Protein AF-A0A1Y2B0P3-F1 (afdb_monomer_lite)

pLDDT: mean 71.73, std 15.06, range [38.0, 89.75]

Organism: NCBI:txid329046

Radius of gyration: 27.22 Å; chains: 1; bounding box: 108×46×47 Å

Secondary structure (DSSP, 8-state):
---------------------PPBPTTSEEE-SSTT---BPTTEEEEESS--TT-EEEEEEPEE-TT-EES-SSSS--EEPTTEEEE--SSS--TT--EEEEE------------------

Structure (mmCIF, N/CA/C/O backbone):
data_AF-A0A1Y2B0P3-F1
#
_entry.id   AF-A0A1Y2B0P3-F1
#
loop_
_atom_site.group_PDB
_atom_site.id
_atom_site.type_symbol
_atom_site.label_atom_id
_atom_site.label_alt_id
_atom_site.label_comp_id
_atom_site.label_asym_id
_atom_site.label_entity_id
_atom_site.label_seq_id
_atom_site.pdbx_PDB_ins_code
_atom_site.Cartn_x
_atom_site.Cartn_y
_atom_site.Cartn_z
_atom_site.occupancy
_atom_site.B_iso_or_equiv
_atom_site.auth_seq_id
_atom_site.auth_comp_id
_atom_site.auth_asym_id
_atom_site.auth_atom_id
_atom_site.pdbx_PDB_model_num
ATOM 1 N N . MET A 1 1 ? 70.433 -13.143 -7.683 1.00 40.75 1 MET A N 1
ATOM 2 C CA . MET A 1 1 ? 69.147 -13.858 -7.819 1.00 40.75 1 MET A CA 1
ATOM 3 C C . MET A 1 1 ? 68.043 -12.837 -7.550 1.00 40.75 1 MET A C 1
ATOM 5 O O . MET A 1 1 ? 67.861 -12.442 -6.411 1.00 40.75 1 MET A O 1
ATOM 9 N N . GLN A 1 2 ? 67.463 -12.259 -8.608 1.00 44.50 2 GLN A N 1
ATOM 10 C CA . GLN A 1 2 ? 66.537 -11.116 -8.547 1.00 44.50 2 GLN A CA 1
ATOM 11 C C . GLN A 1 2 ? 65.094 -11.634 -8.502 1.00 44.50 2 GLN A C 1
ATOM 13 O O . GLN A 1 2 ? 64.580 -12.106 -9.515 1.00 44.50 2 GLN A O 1
ATOM 18 N N . ILE A 1 3 ? 64.452 -11.555 -7.337 1.00 54.62 3 ILE A N 1
ATOM 19 C CA . ILE A 1 3 ? 63.026 -11.854 -7.154 1.00 54.62 3 ILE A CA 1
ATOM 20 C C . ILE A 1 3 ? 62.247 -10.623 -7.636 1.00 54.62 3 ILE A C 1
ATOM 22 O O . ILE A 1 3 ? 61.912 -9.724 -6.871 1.00 54.62 3 ILE A O 1
ATOM 26 N N . LYS A 1 4 ? 62.022 -10.535 -8.951 1.00 50.06 4 LYS A N 1
ATOM 27 C CA . LYS A 1 4 ? 61.097 -9.565 -9.554 1.00 50.06 4 LYS A CA 1
ATOM 28 C C . LYS A 1 4 ? 59.661 -10.077 -9.383 1.00 50.06 4 LYS A C 1
ATOM 30 O O . LYS A 1 4 ? 59.019 -10.459 -10.353 1.00 50.06 4 LYS A O 1
ATOM 35 N N . THR A 1 5 ? 59.158 -10.086 -8.152 1.00 56.31 5 THR A N 1
ATOM 36 C CA . THR A 1 5 ? 57.728 -10.303 -7.868 1.00 56.31 5 THR A CA 1
ATOM 37 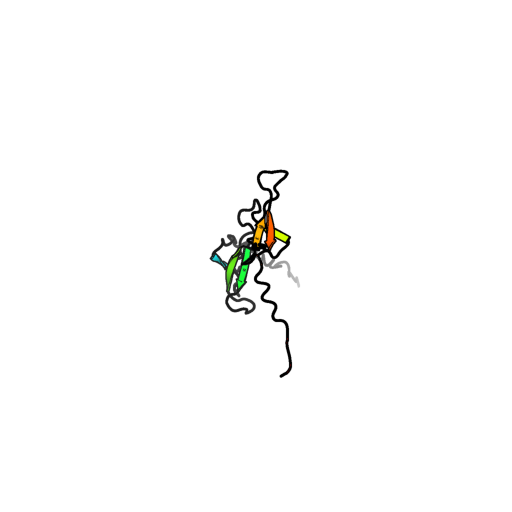C C . THR A 1 5 ? 57.059 -8.940 -7.733 1.00 56.31 5 THR A C 1
ATOM 39 O O . THR A 1 5 ? 56.616 -8.542 -6.662 1.00 56.31 5 THR A O 1
ATOM 42 N N . PHE A 1 6 ? 57.077 -8.170 -8.820 1.00 55.81 6 PHE A N 1
ATOM 43 C CA . PHE A 1 6 ? 56.316 -6.932 -8.917 1.00 55.81 6 PHE A CA 1
ATOM 44 C C . PHE A 1 6 ? 55.060 -7.199 -9.727 1.00 55.81 6 PHE A C 1
ATOM 46 O O . PHE A 1 6 ? 55.138 -7.706 -10.841 1.00 55.81 6 PHE A O 1
ATOM 53 N N . SER A 1 7 ? 53.940 -6.766 -9.159 1.00 60.16 7 SER A N 1
ATOM 54 C CA . SER A 1 7 ? 52.725 -6.404 -9.877 1.00 60.16 7 SER A CA 1
ATOM 55 C C . SER A 1 7 ? 52.069 -7.512 -10.689 1.00 60.16 7 SER A C 1
ATOM 57 O O . SER A 1 7 ? 52.336 -7.629 -11.871 1.00 60.16 7 SER A O 1
ATOM 59 N N . ILE A 1 8 ? 51.086 -8.191 -10.100 1.00 57.81 8 ILE A N 1
ATOM 60 C CA . ILE A 1 8 ? 49.696 -8.036 -10.559 1.00 57.81 8 ILE A CA 1
ATOM 61 C C . ILE A 1 8 ? 48.812 -8.167 -9.310 1.00 57.81 8 ILE A C 1
ATOM 63 O O . ILE A 1 8 ? 48.374 -9.251 -8.937 1.00 57.81 8 ILE A O 1
ATOM 67 N N . LEU A 1 9 ? 48.565 -7.041 -8.633 1.00 59.38 9 LEU A N 1
ATOM 68 C CA . LEU A 1 9 ? 47.380 -6.912 -7.791 1.00 59.38 9 LEU A CA 1
ATOM 69 C C . LEU A 1 9 ? 46.218 -6.818 -8.787 1.00 59.38 9 LEU A C 1
ATOM 71 O O . LEU A 1 9 ? 45.962 -5.753 -9.346 1.00 59.38 9 LEU A O 1
ATOM 75 N N . ALA A 1 10 ? 45.610 -7.955 -9.125 1.00 55.50 10 ALA A N 1
ATOM 76 C CA . ALA A 1 10 ? 44.408 -7.989 -9.944 1.00 55.50 10 ALA A CA 1
ATOM 77 C C . ALA A 1 10 ? 43.290 -7.366 -9.106 1.00 55.50 10 ALA A C 1
ATOM 79 O O . ALA A 1 10 ? 42.627 -8.040 -8.320 1.00 55.50 10 ALA A O 1
ATOM 80 N N . ILE A 1 11 ? 43.159 -6.044 -9.215 1.00 61.91 11 ILE A N 1
ATOM 81 C CA . ILE A 1 11 ? 42.040 -5.284 -8.677 1.00 61.91 11 ILE A CA 1
ATOM 82 C C . ILE A 1 11 ? 40.821 -5.830 -9.413 1.00 61.91 11 ILE A C 1
ATOM 84 O O . ILE A 1 11 ? 40.589 -5.519 -10.580 1.00 61.91 11 ILE A O 1
ATOM 88 N N . LEU A 1 12 ? 40.107 -6.743 -8.756 1.00 57.84 12 LEU A N 1
ATOM 89 C CA . LEU A 1 12 ? 38.858 -7.296 -9.242 1.00 57.84 12 LEU A CA 1
ATOM 90 C C . LEU A 1 12 ? 37.837 -6.156 -9.175 1.00 57.84 12 LEU A C 1
ATOM 92 O O . LEU A 1 12 ? 37.195 -5.936 -8.150 1.00 57.84 12 LEU A O 1
ATOM 96 N N . SER A 1 13 ? 37.773 -5.361 -10.241 1.00 55.59 13 SER A N 1
ATOM 97 C CA . SER A 1 13 ? 36.790 -4.299 -10.425 1.00 55.59 13 SER A CA 1
ATOM 98 C C . SER A 1 13 ? 35.414 -4.945 -10.493 1.00 55.59 13 SER A C 1
ATOM 100 O O . SER A 1 13 ? 34.956 -5.359 -11.557 1.00 55.59 13 SER A O 1
ATOM 102 N N . ILE A 1 14 ? 34.774 -5.095 -9.336 1.00 59.53 14 ILE A N 1
ATOM 103 C CA . ILE A 1 14 ? 33.396 -5.558 -9.239 1.00 59.53 14 ILE A CA 1
ATOM 104 C C . ILE A 1 14 ? 32.544 -4.449 -9.856 1.00 59.53 14 ILE A C 1
ATOM 106 O O . ILE A 1 14 ? 32.275 -3.426 -9.228 1.00 59.53 14 ILE A O 1
ATOM 110 N N . ALA A 1 15 ? 32.188 -4.612 -11.129 1.00 53.38 15 ALA A N 1
ATOM 111 C CA . ALA A 1 15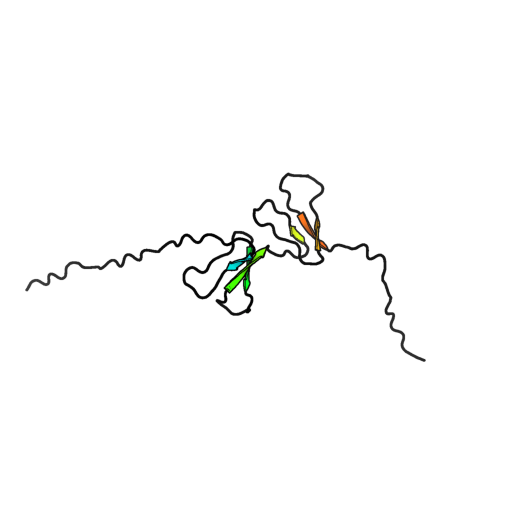 ? 31.203 -3.772 -11.782 1.00 53.38 15 ALA A CA 1
ATOM 112 C C . ALA A 1 15 ? 29.864 -4.038 -11.090 1.00 53.38 15 ALA A C 1
ATOM 114 O O . ALA A 1 15 ? 29.179 -5.019 -11.390 1.00 53.38 15 ALA A O 1
ATOM 115 N N . VAL A 1 16 ? 29.517 -3.194 -10.113 1.00 59.16 16 VAL A N 1
ATOM 116 C CA . VAL A 1 16 ? 28.175 -3.189 -9.539 1.00 59.16 16 VAL A CA 1
ATOM 117 C C . VAL A 1 16 ? 27.253 -2.758 -10.675 1.00 59.16 16 VAL A C 1
ATOM 119 O O . VAL A 1 16 ? 27.216 -1.604 -11.100 1.00 59.16 16 VAL A O 1
ATOM 122 N N . SER A 1 17 ? 26.603 -3.744 -11.282 1.00 47.66 17 SER A N 1
ATOM 123 C CA . SER A 1 17 ? 25.607 -3.496 -12.309 1.00 47.66 17 SER A CA 1
ATOM 124 C C . SER A 1 17 ? 24.411 -2.922 -11.569 1.00 47.66 17 SER A C 1
ATOM 126 O O . SER A 1 17 ? 23.638 -3.659 -10.960 1.00 47.66 17 SER A O 1
ATOM 128 N N . ALA A 1 18 ? 24.302 -1.595 -11.555 1.00 49.41 18 ALA A N 1
ATOM 129 C CA . ALA A 1 18 ? 23.065 -0.925 -11.208 1.00 49.41 18 ALA A CA 1
ATOM 130 C C . ALA A 1 18 ? 22.043 -1.349 -12.267 1.00 49.41 18 ALA A C 1
ATOM 132 O O . ALA A 1 18 ? 21.935 -0.728 -13.324 1.00 49.41 18 ALA A O 1
ATOM 133 N N . ALA A 1 19 ? 21.353 -2.472 -12.043 1.00 54.75 19 ALA A N 1
ATOM 134 C CA . ALA A 1 19 ? 20.186 -2.765 -12.849 1.00 54.75 19 ALA A CA 1
ATOM 135 C C . ALA A 1 19 ? 19.269 -1.556 -12.681 1.00 54.75 19 ALA A C 1
ATOM 137 O O . ALA A 1 19 ? 19.025 -1.110 -11.557 1.00 54.75 19 ALA A O 1
ATOM 138 N N . ASN A 1 20 ? 18.822 -0.994 -13.800 1.00 53.47 20 ASN A N 1
ATOM 139 C CA . ASN A 1 20 ? 17.730 -0.037 -13.810 1.00 53.47 20 ASN A CA 1
ATOM 140 C C . ASN A 1 20 ? 16.503 -0.784 -13.280 1.00 53.47 20 AS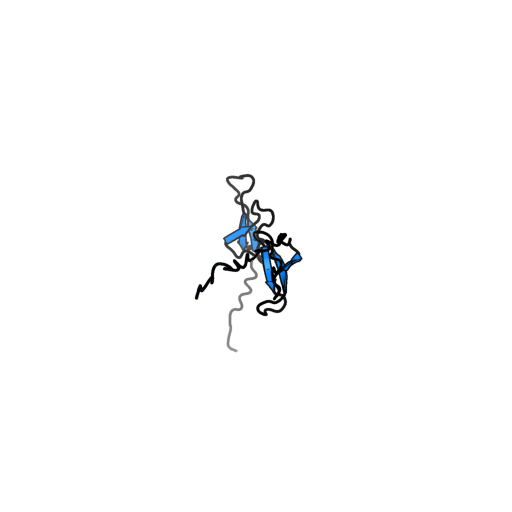N A C 1
ATOM 142 O O . ASN A 1 20 ? 15.770 -1.412 -14.041 1.00 53.47 20 ASN A O 1
ATOM 146 N N . ILE A 1 21 ? 16.348 -0.808 -11.958 1.00 63.19 21 ILE A N 1
ATOM 147 C CA . ILE A 1 21 ? 15.184 -1.371 -11.294 1.00 63.19 21 ILE A CA 1
ATOM 148 C C . ILE A 1 21 ? 14.079 -0.358 -11.556 1.00 63.19 21 ILE A C 1
ATOM 150 O O . ILE A 1 21 ? 13.960 0.644 -10.855 1.00 63.19 21 ILE A O 1
ATOM 154 N N . VAL A 1 22 ? 13.333 -0.578 -12.637 1.00 76.88 22 VAL A N 1
ATOM 155 C CA . VAL A 1 22 ? 12.107 0.168 -12.889 1.00 76.88 22 VAL A CA 1
ATOM 156 C C . VAL A 1 22 ? 11.135 -0.239 -11.783 1.00 76.88 22 VAL A C 1
ATOM 158 O O . VAL A 1 22 ? 10.828 -1.431 -11.675 1.00 76.88 22 VAL A O 1
ATOM 161 N N . PRO A 1 23 ? 10.697 0.700 -10.929 1.00 80.06 23 PRO A N 1
ATOM 162 C CA . PRO A 1 23 ? 9.739 0.383 -9.889 1.00 80.06 23 PRO A CA 1
ATOM 163 C C . PRO A 1 23 ? 8.441 -0.125 -10.515 1.00 80.06 23 PRO A C 1
ATOM 165 O O . PRO A 1 23 ? 7.971 0.373 -11.542 1.00 80.06 23 PRO A O 1
ATOM 168 N N . VAL A 1 24 ? 7.879 -1.161 -9.905 1.00 85.81 24 VAL A N 1
ATOM 169 C CA . VAL A 1 24 ? 6.695 -1.840 -10.418 1.00 85.81 24 VAL A CA 1
ATOM 170 C C . VAL A 1 24 ? 5.433 -1.146 -9.912 1.00 85.81 24 VAL A C 1
ATOM 172 O O . VAL A 1 24 ? 5.261 -0.937 -8.711 1.00 85.81 24 VAL A O 1
ATOM 175 N N . ALA A 1 25 ? 4.543 -0.800 -10.844 1.00 85.88 25 ALA A N 1
ATOM 176 C CA . ALA A 1 25 ? 3.249 -0.192 -10.552 1.00 85.88 25 ALA A CA 1
ATOM 177 C C . ALA A 1 25 ? 2.275 -1.178 -9.879 1.00 85.88 25 ALA A C 1
ATOM 179 O O . ALA A 1 25 ? 2.517 -2.386 -9.807 1.00 85.88 25 ALA A O 1
ATOM 180 N N . VAL A 1 26 ? 1.134 -0.663 -9.412 1.00 86.56 26 VAL A N 1
ATOM 181 C CA . VAL A 1 26 ? 0.048 -1.481 -8.843 1.00 86.56 26 VAL A CA 1
ATOM 182 C C . VAL A 1 26 ? -0.334 -2.617 -9.796 1.00 86.56 26 VAL A C 1
ATOM 184 O O . VAL A 1 26 ? -0.522 -2.404 -10.992 1.00 86.56 26 VAL A O 1
ATOM 187 N N . GLY A 1 27 ? -0.467 -3.826 -9.252 1.00 83.62 27 GLY A N 1
ATOM 188 C CA . GLY A 1 27 ? -0.815 -5.036 -9.995 1.00 83.62 27 GLY A CA 1
ATOM 189 C C . GLY A 1 27 ? 0.371 -5.744 -10.653 1.00 83.62 27 GLY A C 1
ATOM 190 O O . GLY A 1 27 ? 0.196 -6.851 -11.159 1.00 83.62 27 GLY A O 1
ATOM 191 N N . GLY A 1 28 ? 1.570 -5.159 -10.639 1.00 87.44 28 GLY A N 1
ATOM 192 C CA . GLY A 1 28 ? 2.761 -5.824 -11.157 1.00 87.44 28 GLY A CA 1
ATOM 193 C C . GLY A 1 28 ? 3.424 -6.763 -10.142 1.00 87.44 28 GLY A C 1
ATOM 194 O O . GLY A 1 28 ? 3.172 -6.691 -8.940 1.00 87.44 28 GLY A O 1
ATOM 195 N N . ALA A 1 29 ? 4.272 -7.662 -10.643 1.00 87.31 29 ALA A N 1
ATOM 196 C CA . ALA A 1 29 ? 4.979 -8.641 -9.825 1.00 87.31 29 ALA A CA 1
ATOM 197 C C . ALA A 1 29 ? 6.164 -8.017 -9.077 1.00 87.31 29 ALA A C 1
ATOM 199 O O . ALA A 1 29 ? 6.917 -7.227 -9.643 1.00 87.31 29 ALA A O 1
ATOM 200 N N . CYS A 1 30 ? 6.359 -8.420 -7.826 1.00 87.69 30 CYS A N 1
ATOM 201 C CA . CYS A 1 30 ? 7.448 -7.959 -6.969 1.00 87.69 30 CYS A CA 1
ATOM 202 C C . CYS A 1 30 ? 8.096 -9.105 -6.195 1.00 87.69 30 CYS A C 1
ATOM 204 O O . CYS A 1 30 ? 7.502 -10.168 -6.029 1.00 87.69 30 CYS A O 1
ATOM 206 N N . GLY A 1 31 ? 9.309 -8.894 -5.692 1.00 84.94 31 GLY A N 1
ATOM 207 C CA . GLY A 1 31 ? 10.047 -9.902 -4.937 1.00 84.94 31 GLY A CA 1
ATOM 208 C C . GLY A 1 31 ? 10.506 -11.079 -5.803 1.00 84.94 31 GLY A C 1
ATOM 209 O O . GLY A 1 31 ? 10.714 -10.947 -7.009 1.00 84.94 31 GLY A O 1
ATOM 210 N N . GLY A 1 32 ? 10.691 -12.237 -5.170 1.00 81.00 32 GLY A N 1
ATOM 211 C CA . GLY A 1 32 ? 11.298 -13.410 -5.797 1.00 81.00 32 GLY A CA 1
ATOM 212 C C . GLY A 1 32 ? 12.757 -13.626 -5.382 1.00 81.00 32 GLY A C 1
ATOM 213 O O . GLY A 1 32 ? 13.500 -12.682 -5.126 1.00 81.00 32 GLY A O 1
ATOM 214 N N . SER A 1 33 ? 13.189 -14.885 -5.346 1.00 76.56 33 SER A N 1
ATOM 215 C CA . SER A 1 33 ? 14.569 -15.298 -5.054 1.00 76.56 33 SER A CA 1
ATOM 216 C C . SER A 1 33 ? 15.493 -15.111 -6.264 1.00 76.56 33 SER A C 1
ATOM 218 O O . SER A 1 33 ? 16.204 -16.035 -6.659 1.00 76.56 33 SER A O 1
ATOM 220 N N . ILE A 1 34 ? 15.454 -13.934 -6.892 1.00 76.50 34 ILE A N 1
ATOM 221 C CA . ILE A 1 34 ? 16.311 -13.575 -8.026 1.00 76.50 34 ILE A CA 1
ATOM 222 C C . ILE A 1 34 ? 17.179 -12.364 -7.680 1.00 76.50 34 ILE A C 1
ATOM 224 O O . ILE A 1 34 ? 16.768 -11.465 -6.944 1.00 76.50 34 ILE A O 1
ATOM 228 N N . GLN A 1 35 ? 18.390 -12.333 -8.235 1.00 65.25 35 GLN A N 1
ATOM 229 C CA . GLN A 1 35 ? 19.252 -11.153 -8.187 1.00 65.25 35 GLN A CA 1
ATOM 230 C C . GLN A 1 35 ? 18.509 -10.001 -8.886 1.00 65.25 35 GLN A C 1
ATOM 232 O O . GLN A 1 35 ? 18.077 -10.165 -10.025 1.00 65.25 35 GLN A O 1
ATOM 237 N N . ASN A 1 36 ? 18.332 -8.869 -8.198 1.00 70.56 36 ASN A N 1
ATOM 238 C CA . ASN A 1 36 ? 17.538 -7.718 -8.660 1.00 70.56 36 ASN A CA 1
ATOM 239 C C . ASN A 1 36 ? 16.040 -8.013 -8.823 1.00 70.56 36 ASN A C 1
ATOM 241 O O . ASN A 1 36 ? 15.416 -7.615 -9.807 1.00 70.56 36 ASN A O 1
ATOM 245 N N . ALA A 1 37 ? 15.460 -8.686 -7.830 1.00 76.44 37 ALA A N 1
ATOM 246 C CA . ALA A 1 37 ? 14.019 -8.837 -7.710 1.00 76.44 37 ALA A CA 1
ATOM 247 C C . ALA A 1 37 ? 13.278 -7.495 -7.909 1.00 76.44 37 ALA A C 1
ATOM 249 O O . ALA A 1 37 ? 13.690 -6.482 -7.331 1.00 76.44 37 ALA A O 1
ATOM 250 N N . PRO A 1 38 ? 12.195 -7.469 -8.709 1.00 83.38 38 PRO A N 1
ATOM 251 C CA . PRO A 1 38 ? 11.398 -6.269 -8.908 1.00 83.38 38 PRO A CA 1
ATOM 252 C C . PRO A 1 38 ? 10.853 -5.758 -7.573 1.00 83.38 38 PRO A C 1
ATOM 254 O O . PRO A 1 38 ? 10.300 -6.519 -6.780 1.00 83.38 38 PRO A O 1
ATOM 257 N N . ILE A 1 39 ? 11.001 -4.460 -7.324 1.00 86.25 39 ILE A N 1
ATOM 258 C CA . ILE A 1 39 ? 10.431 -3.795 -6.150 1.00 86.25 39 ILE A CA 1
ATOM 259 C C . ILE A 1 39 ? 9.243 -2.950 -6.583 1.00 86.25 39 ILE A C 1
ATOM 261 O O . ILE A 1 39 ? 9.224 -2.405 -7.688 1.00 86.25 39 ILE A O 1
ATOM 265 N N . CYS A 1 40 ? 8.256 -2.836 -5.706 1.00 87.44 40 CYS A N 1
ATOM 266 C CA . CYS A 1 40 ? 7.130 -1.956 -5.954 1.00 87.44 40 CYS A CA 1
ATOM 267 C C . CYS A 1 40 ? 7.548 -0.489 -5.882 1.00 87.44 40 CYS A C 1
ATOM 269 O O . CYS A 1 40 ? 8.504 -0.134 -5.190 1.00 87.44 40 CYS A O 1
ATOM 271 N N . ASP A 1 41 ? 6.806 0.354 -6.590 1.00 88.69 41 ASP A N 1
ATOM 272 C CA . ASP A 1 41 ? 6.926 1.804 -6.499 1.00 88.69 41 ASP A CA 1
ATOM 273 C C . ASP A 1 41 ? 6.701 2.336 -5.070 1.00 88.69 41 ASP A C 1
ATOM 275 O O . ASP A 1 41 ? 6.264 1.636 -4.149 1.00 88.69 41 ASP A O 1
ATOM 279 N N . THR A 1 42 ? 7.028 3.606 -4.867 1.00 83.94 42 THR A N 1
ATOM 280 C CA . THR A 1 42 ? 6.988 4.247 -3.555 1.00 83.94 42 THR A CA 1
ATOM 281 C C . THR A 1 42 ? 5.555 4.238 -3.015 1.00 83.94 42 THR A C 1
ATOM 283 O O . THR A 1 42 ? 4.628 4.646 -3.707 1.00 83.94 42 THR A O 1
ATOM 286 N N . ASN A 1 43 ? 5.377 3.838 -1.750 1.00 79.38 43 ASN A N 1
ATOM 287 C CA . ASN A 1 43 ? 4.072 3.663 -1.080 1.00 79.38 43 ASN A CA 1
ATOM 288 C C . ASN A 1 43 ? 3.228 2.470 -1.557 1.00 79.38 43 ASN A C 1
ATOM 290 O O . ASN A 1 43 ? 2.048 2.381 -1.216 1.00 79.38 43 ASN A O 1
ATOM 294 N N . LEU A 1 44 ? 3.831 1.515 -2.258 1.00 86.25 44 LEU A N 1
ATOM 295 C CA . LEU A 1 44 ? 3.222 0.217 -2.525 1.00 86.25 44 LEU A CA 1
ATOM 296 C C . LEU A 1 44 ? 3.750 -0.845 -1.559 1.00 86.25 44 LEU A C 1
ATOM 298 O O . LEU A 1 44 ? 4.864 -0.743 -1.040 1.00 86.25 44 LEU A O 1
ATOM 302 N N . ASP A 1 45 ? 2.927 -1.857 -1.313 1.00 86.62 45 ASP A N 1
ATOM 303 C CA . ASP A 1 45 ? 3.287 -3.028 -0.524 1.00 86.62 45 ASP A CA 1
ATOM 304 C C . ASP A 1 45 ? 3.362 -4.265 -1.423 1.00 86.62 45 ASP A C 1
ATOM 306 O O . ASP A 1 45 ? 2.490 -4.485 -2.272 1.00 86.62 45 ASP A O 1
ATOM 310 N N . CYS A 1 46 ? 4.427 -5.049 -1.257 1.00 87.25 46 CYS A N 1
ATOM 311 C CA . CYS A 1 46 ? 4.627 -6.283 -2.002 1.00 87.25 46 CYS A CA 1
ATOM 312 C C . CYS A 1 46 ? 3.983 -7.446 -1.248 1.00 87.25 46 CYS A C 1
ATOM 314 O O . CYS A 1 46 ? 4.594 -8.046 -0.361 1.00 87.25 46 CYS A O 1
ATOM 316 N N . ILE A 1 47 ? 2.753 -7.789 -1.624 1.00 86.88 47 ILE A N 1
ATOM 317 C CA . ILE A 1 47 ? 2.011 -8.863 -0.970 1.00 86.88 47 ILE A CA 1
ATOM 318 C C . ILE A 1 47 ? 2.399 -10.192 -1.611 1.00 86.88 47 ILE A C 1
ATOM 320 O O . ILE A 1 47 ? 2.029 -10.484 -2.752 1.00 86.88 47 ILE A O 1
ATOM 324 N N . SER A 1 48 ? 3.155 -11.007 -0.872 1.00 83.44 48 SER A N 1
ATOM 325 C CA . SER A 1 48 ? 3.498 -12.366 -1.292 1.00 83.44 48 SER A CA 1
ATOM 326 C C . SER A 1 48 ? 2.249 -13.245 -1.317 1.00 83.44 48 SER A C 1
ATOM 328 O O . SER A 1 48 ? 1.539 -13.364 -0.321 1.00 83.44 48 SER A O 1
ATOM 330 N N . THR A 1 49 ? 1.986 -13.891 -2.450 1.00 72.50 49 THR A N 1
ATOM 331 C CA . THR A 1 49 ? 0.785 -14.722 -2.634 1.00 72.50 49 THR A CA 1
ATOM 332 C C . THR A 1 49 ? 0.901 -16.086 -1.948 1.00 72.50 49 THR A C 1
ATOM 334 O O . THR A 1 49 ? -0.106 -16.743 -1.704 1.00 72.50 49 THR A O 1
ATOM 337 N N . SER A 1 50 ? 2.123 -1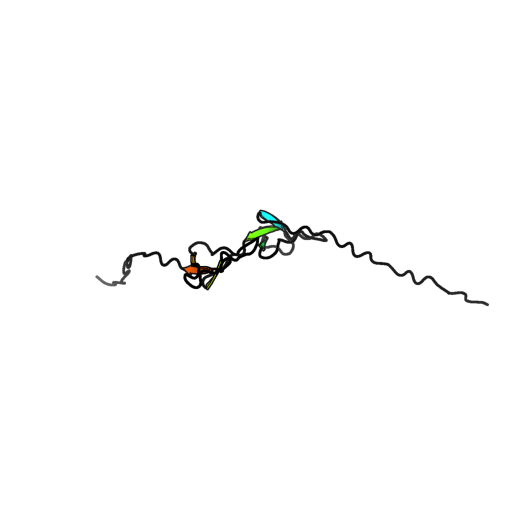6.522 -1.637 1.00 74.31 50 SER A N 1
ATOM 338 C CA . SER A 1 50 ? 2.425 -17.836 -1.055 1.00 74.31 50 SER A CA 1
ATOM 339 C C . SER A 1 50 ? 2.871 -17.774 0.410 1.00 74.31 50 SER A C 1
ATOM 341 O O . SER A 1 50 ? 3.001 -18.820 1.041 1.00 74.31 50 SER A O 1
ATOM 343 N N . GLY A 1 51 ? 3.139 -16.579 0.957 1.00 65.12 51 GLY A N 1
ATOM 344 C CA . GLY A 1 51 ? 3.622 -16.394 2.334 1.00 65.12 51 GLY A CA 1
ATOM 345 C C . GLY A 1 51 ? 5.040 -16.926 2.599 1.00 65.12 51 GLY A C 1
ATOM 346 O O . GLY A 1 51 ? 5.501 -16.896 3.738 1.00 65.12 51 GLY A O 1
ATOM 347 N N . ALA A 1 52 ? 5.744 -17.408 1.571 1.00 70.50 52 ALA A N 1
ATOM 348 C CA . ALA A 1 52 ? 7.093 -17.948 1.691 1.00 70.50 52 ALA A CA 1
ATOM 349 C C . ALA A 1 52 ? 8.160 -16.870 1.434 1.00 70.50 52 ALA A C 1
ATOM 351 O O . ALA A 1 52 ? 8.057 -16.076 0.496 1.00 70.50 52 ALA A O 1
ATOM 352 N N . LEU A 1 53 ? 9.221 -16.871 2.250 1.00 61.06 53 LEU A N 1
ATOM 353 C CA . LEU A 1 53 ? 10.359 -15.959 2.102 1.00 61.06 53 LEU A CA 1
ATOM 354 C C . LEU A 1 53 ? 11.001 -16.128 0.717 1.00 61.06 53 LEU A C 1
ATOM 356 O O . LEU A 1 53 ? 11.342 -17.238 0.315 1.00 61.06 53 LEU A O 1
ATOM 360 N N . GLY A 1 54 ? 11.143 -15.023 -0.016 1.00 65.94 54 GLY A N 1
ATOM 361 C CA . GLY A 1 54 ? 11.683 -15.028 -1.378 1.00 65.94 54 GLY A CA 1
ATOM 362 C C . GLY A 1 54 ? 10.685 -15.441 -2.464 1.00 65.94 54 GLY A C 1
ATOM 363 O O . GLY A 1 54 ? 11.070 -15.584 -3.619 1.00 65.94 54 GLY A O 1
ATOM 364 N N . SER A 1 55 ? 9.398 -15.616 -2.157 1.00 75.88 55 SER A N 1
ATOM 365 C CA . SER A 1 55 ? 8.394 -15.796 -3.211 1.00 75.88 55 SER A CA 1
ATOM 366 C C . SER A 1 55 ? 8.024 -14.481 -3.884 1.00 75.88 55 SER A C 1
ATOM 368 O O . SER A 1 55 ? 8.035 -13.422 -3.255 1.00 75.88 55 SER A O 1
ATOM 370 N N . ALA A 1 56 ? 7.661 -14.569 -5.163 1.00 84.19 56 ALA A N 1
ATOM 371 C CA . ALA A 1 56 ? 7.061 -13.449 -5.867 1.00 84.19 56 ALA A CA 1
ATOM 372 C C . ALA A 1 56 ? 5.712 -13.075 -5.226 1.00 84.19 56 ALA A C 1
ATOM 374 O O . ALA A 1 56 ? 4.979 -13.924 -4.710 1.00 84.19 56 ALA A O 1
ATOM 375 N N . GLY A 1 57 ? 5.409 -11.789 -5.246 1.00 89.25 57 GLY A N 1
ATOM 376 C CA . GLY A 1 57 ? 4.163 -11.196 -4.800 1.00 89.25 57 GLY A CA 1
ATOM 377 C C . GLY A 1 57 ? 3.631 -10.219 -5.834 1.00 89.25 57 GLY A C 1
ATOM 378 O O . GLY A 1 57 ? 4.164 -10.114 -6.941 1.00 89.25 57 GLY A O 1
ATOM 379 N N . ILE A 1 58 ? 2.587 -9.493 -5.455 1.00 89.00 58 ILE A N 1
ATOM 380 C CA . ILE A 1 58 ? 1.984 -8.448 -6.281 1.00 89.00 58 ILE A CA 1
ATOM 381 C C . ILE A 1 58 ? 2.056 -7.114 -5.542 1.00 89.00 58 ILE A C 1
ATOM 383 O O . ILE A 1 58 ? 1.773 -7.038 -4.344 1.00 89.00 58 ILE A O 1
ATOM 387 N N . CYS A 1 59 ? 2.414 -6.060 -6.268 1.00 89.69 59 CYS A N 1
ATOM 388 C CA . CYS A 1 59 ? 2.397 -4.697 -5.765 1.00 89.69 59 CYS A CA 1
ATOM 389 C C . CYS A 1 59 ? 0.968 -4.215 -5.578 1.00 89.69 59 CYS A C 1
ATOM 391 O O . CYS A 1 59 ? 0.191 -4.133 -6.531 1.00 89.69 59 CYS A O 1
ATOM 393 N N . THR A 1 60 ? 0.626 -3.851 -4.352 1.00 88.06 60 THR A N 1
ATOM 394 C CA . THR A 1 60 ? -0.701 -3.347 -4.001 1.00 88.06 60 THR A CA 1
ATOM 395 C C . THR A 1 60 ? -0.592 -2.008 -3.291 1.00 88.06 60 THR A C 1
ATOM 397 O O . THR A 1 60 ? 0.457 -1.658 -2.747 1.00 88.06 60 THR A O 1
ATOM 400 N N . LEU A 1 61 ? -1.671 -1.225 -3.334 1.00 88.25 61 LEU A N 1
ATOM 401 C CA . LEU A 1 61 ? -1.749 0.014 -2.568 1.00 88.25 61 LEU A CA 1
ATOM 402 C C . LEU A 1 61 ? -1.685 -0.306 -1.078 1.00 88.25 61 LEU A C 1
ATOM 404 O O . LEU A 1 61 ? -2.292 -1.270 -0.610 1.00 88.25 61 LEU A O 1
ATOM 408 N N . LYS A 1 62 ? -0.972 0.535 -0.331 1.00 85.81 62 LYS A N 1
ATOM 409 C CA . LYS A 1 62 ? -0.878 0.399 1.118 1.00 85.81 62 LYS A CA 1
ATOM 410 C C . LYS A 1 62 ? -2.267 0.501 1.736 1.00 85.81 62 LYS A C 1
ATOM 412 O O . LYS A 1 62 ? -3.003 1.439 1.438 1.00 85.81 62 LYS A O 1
ATOM 417 N N . VAL A 1 63 ? -2.612 -0.447 2.597 1.00 86.88 63 VAL A N 1
ATOM 418 C CA . VAL A 1 63 ? -3.880 -0.418 3.324 1.00 86.88 63 VAL A CA 1
ATOM 419 C C . VAL A 1 63 ? -3.657 0.240 4.683 1.00 86.88 63 VAL A C 1
ATOM 421 O O . VAL A 1 63 ? -2.836 -0.228 5.467 1.00 86.88 63 VAL A O 1
ATOM 424 N N . SER A 1 64 ? -4.386 1.320 4.952 1.00 86.38 64 SER A N 1
ATOM 425 C CA . SER A 1 64 ? -4.375 2.042 6.226 1.00 86.38 64 SER A CA 1
ATOM 426 C C . SER A 1 64 ? -5.541 1.596 7.116 1.00 86.38 64 SER A C 1
ATOM 428 O O . SER A 1 64 ? -6.690 1.523 6.665 1.00 86.38 64 SER A O 1
ATOM 430 N N . ASP A 1 65 ? -5.255 1.329 8.392 1.00 87.62 65 ASP A N 1
ATOM 431 C CA . ASP A 1 65 ? -6.262 1.140 9.445 1.00 87.62 65 ASP A CA 1
ATOM 432 C C . ASP A 1 65 ? -6.829 2.492 9.938 1.00 87.62 65 ASP A C 1
ATOM 434 O O . ASP A 1 65 ? -6.484 3.564 9.433 1.00 87.62 65 ASP A O 1
ATOM 438 N N . VAL A 1 66 ? -7.732 2.447 10.925 1.00 87.81 66 VAL A N 1
ATOM 439 C CA . VAL A 1 66 ? -8.373 3.628 11.529 1.00 87.81 66 VAL A CA 1
ATOM 440 C C . VAL A 1 66 ? -7.329 4.647 11.995 1.00 87.81 66 VAL A C 1
ATOM 442 O O . VAL A 1 66 ? -6.376 4.303 12.688 1.00 87.81 66 VAL A O 1
ATOM 445 N N . GLY A 1 67 ? -7.527 5.913 11.632 1.00 83.19 67 GLY A N 1
ATOM 446 C CA . GLY A 1 67 ? -6.610 7.019 11.899 1.00 83.19 67 GLY A CA 1
ATOM 447 C C . GLY A 1 67 ? -5.432 7.109 10.925 1.00 83.19 67 GLY A C 1
ATOM 448 O O . GLY A 1 67 ? -4.708 8.102 10.956 1.00 83.19 67 GLY A O 1
ATOM 449 N N . GLY A 1 68 ? -5.239 6.119 10.048 1.00 87.00 68 GLY A N 1
ATOM 450 C CA . GLY A 1 68 ? -4.192 6.142 9.031 1.00 87.00 68 GLY A CA 1
ATOM 451 C C . GLY A 1 68 ? -4.506 7.101 7.876 1.00 87.00 68 GLY A C 1
ATOM 452 O O . GLY A 1 68 ? -5.669 7.452 7.665 1.00 87.00 68 GLY A O 1
ATOM 453 N N . PRO A 1 69 ? -3.487 7.544 7.120 1.00 85.50 69 PRO A N 1
ATOM 454 C CA . PRO A 1 69 ? -3.675 8.480 6.023 1.00 85.50 69 PRO A CA 1
ATOM 455 C C . PRO A 1 69 ? -4.358 7.804 4.831 1.00 85.50 69 PRO A C 1
ATOM 457 O O . PRO A 1 69 ? -4.122 6.629 4.537 1.00 85.50 69 PRO A O 1
ATOM 460 N N . CYS A 1 70 ? -5.167 8.578 4.120 1.00 86.69 70 CYS A N 1
ATOM 461 C CA . CYS A 1 70 ? -5.782 8.204 2.855 1.00 86.69 70 CYS A CA 1
ATOM 462 C C . CYS A 1 70 ? -5.817 9.406 1.911 1.00 86.69 70 CYS A C 1
ATOM 464 O O . CYS A 1 70 ? -5.708 10.555 2.339 1.00 86.69 70 CYS A O 1
ATOM 466 N N . GLN A 1 71 ? -5.949 9.141 0.615 1.00 83.12 71 GLN A N 1
ATOM 467 C CA . GLN A 1 71 ? -6.011 10.163 -0.436 1.00 83.12 71 GLN A CA 1
ATOM 468 C C . GLN A 1 71 ? -4.875 11.206 -0.358 1.00 83.12 71 GLN A C 1
ATOM 470 O O . GLN A 1 71 ? -5.086 12.412 -0.464 1.00 83.12 71 GLN A O 1
ATOM 475 N N . GLN A 1 72 ? -3.655 10.725 -0.122 1.00 83.31 72 GLN A N 1
ATOM 476 C CA . GLN A 1 72 ? -2.441 11.531 -0.069 1.00 83.31 72 GLN A CA 1
ATOM 477 C C . GLN A 1 72 ? -2.098 12.082 -1.464 1.00 83.31 72 GLN A C 1
ATOM 479 O O . GLN A 1 72 ? -2.389 11.422 -2.463 1.00 83.31 72 GLN A O 1
ATOM 484 N N . PRO A 1 73 ? -1.422 13.241 -1.560 1.00 79.19 73 PRO A N 1
ATOM 485 C CA . PRO A 1 73 ? -0.975 13.830 -2.826 1.00 79.19 73 PRO A CA 1
ATOM 486 C C . PRO A 1 73 ? 0.266 13.104 -3.378 1.00 79.19 73 PRO A C 1
ATOM 488 O O . PRO A 1 73 ? 1.303 13.708 -3.643 1.00 79.19 73 PRO A O 1
ATOM 491 N N . LEU A 1 74 ? 0.183 11.782 -3.491 1.00 78.94 74 LEU A N 1
ATOM 492 C CA . LEU A 1 74 ? 1.233 10.888 -3.963 1.00 78.94 74 LEU A CA 1
ATOM 493 C C . LEU A 1 74 ? 0.684 10.080 -5.143 1.00 78.94 74 LEU A C 1
ATOM 495 O O . LEU A 1 74 ? -0.515 9.820 -5.204 1.00 78.94 74 LEU A O 1
ATOM 499 N N . GLN A 1 75 ? 1.563 9.641 -6.050 1.00 76.19 75 GLN A N 1
ATOM 500 C CA . GLN A 1 75 ? 1.179 8.811 -7.207 1.00 76.19 75 GLN A CA 1
ATOM 501 C C . GLN A 1 75 ? 0.437 7.531 -6.790 1.00 76.19 75 GLN A C 1
ATOM 503 O O . GLN A 1 75 ? -0.484 7.094 -7.475 1.00 76.19 75 GLN A O 1
ATOM 508 N N . TYR A 1 76 ? 0.804 6.970 -5.634 1.00 79.88 76 TYR A N 1
ATOM 509 C CA . TYR A 1 76 ? 0.141 5.834 -5.007 1.00 79.88 76 TYR A CA 1
ATOM 510 C C . TYR A 1 76 ? -0.250 6.215 -3.580 1.00 79.88 76 TYR A C 1
ATOM 512 O O . TYR A 1 76 ? 0.563 6.172 -2.657 1.00 79.88 76 TYR A O 1
ATOM 520 N N . SER A 1 77 ? -1.497 6.649 -3.403 1.00 81.50 77 SER A N 1
ATOM 521 C CA . SER A 1 77 ? -2.044 6.932 -2.078 1.00 81.50 77 SER A CA 1
ATOM 522 C C . SER A 1 77 ? -2.436 5.643 -1.364 1.00 81.50 77 SER A C 1
ATOM 524 O O . SER A 1 77 ? -3.035 4.753 -1.968 1.00 81.50 77 SER A O 1
ATOM 526 N N . ALA A 1 78 ? -2.216 5.600 -0.050 1.00 84.19 78 ALA A N 1
ATOM 527 C CA . ALA A 1 78 ? -2.805 4.569 0.786 1.00 84.19 78 ALA A CA 1
ATOM 528 C C . ALA A 1 78 ? -4.343 4.579 0.681 1.00 84.19 78 ALA A C 1
ATOM 530 O O . ALA A 1 78 ? -4.973 5.640 0.551 1.00 84.19 78 ALA A O 1
ATOM 531 N N . VAL A 1 79 ? -4.923 3.384 0.723 1.00 87.19 79 VAL A N 1
ATOM 532 C CA . VAL A 1 79 ? -6.364 3.130 0.710 1.00 87.19 79 VAL A CA 1
ATOM 533 C C . VAL A 1 79 ? -6.810 2.672 2.087 1.00 87.19 79 VAL A C 1
ATOM 535 O O . VAL A 1 79 ? -6.068 2.011 2.808 1.00 87.19 79 VAL A O 1
ATOM 538 N N . CYS A 1 80 ? -8.033 3.012 2.469 1.00 87.56 80 CYS A N 1
ATOM 539 C CA . CYS A 1 80 ? -8.571 2.539 3.732 1.00 87.56 80 CYS A CA 1
ATOM 540 C C . CYS A 1 80 ? -8.905 1.052 3.657 1.00 87.56 80 CYS A C 1
ATOM 542 O O . CYS A 1 80 ? -9.345 0.548 2.621 1.00 87.56 80 CYS A O 1
ATOM 544 N N . LYS A 1 81 ? -8.696 0.346 4.770 1.00 86.75 81 LYS A N 1
ATOM 545 C CA . LYS A 1 81 ? -9.123 -1.048 4.919 1.00 86.75 81 LYS A CA 1
ATOM 546 C C . LYS A 1 81 ? -10.613 -1.195 4.611 1.00 86.75 81 LYS A C 1
ATOM 548 O O . LYS A 1 81 ? -11.395 -0.274 4.836 1.00 86.75 81 LYS A O 1
ATOM 553 N N . ALA A 1 82 ? -11.010 -2.366 4.116 1.00 82.69 82 ALA A N 1
ATOM 554 C CA . ALA A 1 82 ? -12.412 -2.651 3.827 1.00 82.69 82 ALA A CA 1
ATOM 555 C C . ALA A 1 82 ? -13.298 -2.359 5.058 1.00 82.69 82 ALA A C 1
ATOM 557 O O . ALA A 1 82 ? -13.009 -2.841 6.154 1.00 82.69 82 ALA A O 1
ATOM 558 N N . GLY A 1 83 ? -14.352 -1.557 4.872 1.00 81.12 83 GLY A N 1
ATOM 559 C CA . GLY A 1 83 ? -15.244 -1.095 5.947 1.00 81.12 83 GLY A CA 1
ATOM 560 C C . GLY A 1 83 ? -14.850 0.236 6.605 1.00 81.12 83 GLY A C 1
ATOM 561 O O . GLY A 1 83 ? -15.513 0.667 7.547 1.00 81.12 83 GLY A O 1
ATOM 562 N N . LEU A 1 84 ? -13.789 0.894 6.130 1.00 86.44 84 LEU A N 1
ATOM 563 C CA . LEU A 1 84 ? -13.383 2.232 6.558 1.00 86.44 84 LEU A CA 1
ATOM 564 C C . LEU A 1 84 ? -13.612 3.247 5.432 1.00 86.44 84 LEU A C 1
ATOM 566 O O . LEU A 1 84 ? -13.392 2.946 4.257 1.00 86.44 84 LEU A O 1
ATOM 570 N N . VAL A 1 85 ? -13.983 4.471 5.800 1.00 87.06 85 VAL A N 1
ATOM 571 C CA . VAL A 1 85 ? -14.169 5.589 4.868 1.00 87.06 85 VAL A CA 1
ATOM 572 C C . VAL A 1 85 ? -13.032 6.583 5.013 1.00 87.06 85 VAL A C 1
ATOM 574 O O . VAL A 1 85 ? -12.623 6.934 6.119 1.00 87.06 85 VAL A O 1
ATOM 577 N N . CYS A 1 86 ? -12.531 7.058 3.876 1.00 87.44 86 CYS A N 1
ATOM 578 C CA . CYS A 1 86 ? -11.562 8.139 3.845 1.00 87.44 86 CYS A CA 1
ATOM 579 C C . CYS A 1 86 ? -12.258 9.480 4.102 1.00 87.44 86 CYS A C 1
ATOM 581 O O . CYS A 1 86 ? -13.030 9.955 3.268 1.00 87.44 86 CYS A O 1
ATOM 583 N N . VAL A 1 87 ? -11.980 10.097 5.249 1.00 86.25 87 VAL A N 1
ATOM 584 C CA . VAL A 1 87 ? -12.528 11.401 5.634 1.00 86.25 87 VAL A CA 1
ATOM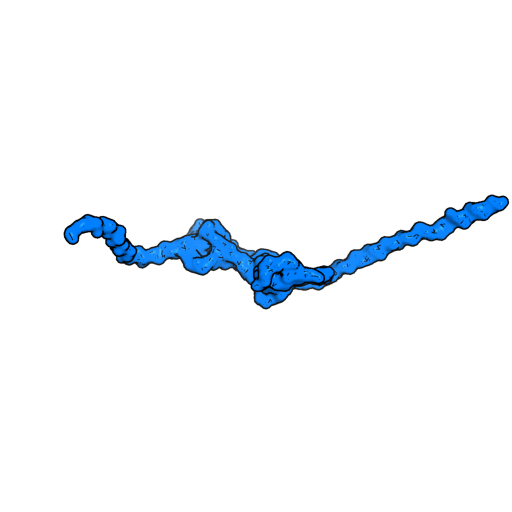 585 C C . VAL A 1 87 ? -11.474 12.472 5.390 1.00 86.25 87 VAL A C 1
ATOM 587 O O . VAL A 1 87 ? -10.431 12.492 6.044 1.00 86.25 87 VAL A O 1
ATOM 590 N N . LEU A 1 88 ? -11.737 13.378 4.448 1.00 82.44 88 LEU A N 1
ATOM 591 C CA . LEU A 1 88 ? -10.861 14.521 4.197 1.00 82.44 88 LEU A CA 1
ATOM 592 C C . LEU A 1 88 ? -11.097 15.615 5.252 1.00 82.44 88 LEU A C 1
ATOM 594 O O . LEU A 1 88 ? -12.241 15.828 5.667 1.00 82.44 88 LEU A O 1
ATOM 598 N N . PRO A 1 89 ? -10.047 16.335 5.689 1.00 71.94 89 PRO A N 1
ATOM 599 C CA . PRO A 1 89 ? -10.211 17.464 6.592 1.00 71.94 89 PRO A CA 1
ATOM 600 C C . PRO A 1 89 ? -11.045 18.558 5.916 1.00 71.94 89 PRO A C 1
ATOM 602 O O . PRO A 1 89 ? -10.701 19.063 4.850 1.00 71.94 89 PRO A O 1
ATOM 605 N N . LEU A 1 90 ? -12.153 18.932 6.558 1.00 66.62 90 LEU A N 1
ATOM 606 C CA . LEU A 1 90 ? -13.067 19.969 6.069 1.00 66.62 90 LEU A CA 1
ATOM 607 C C . LEU A 1 90 ? -12.455 21.377 6.130 1.00 66.62 90 LEU A C 1
ATOM 609 O O . LEU A 1 90 ? -12.948 22.268 5.446 1.00 66.62 90 LEU A O 1
ATOM 613 N N . TYR A 1 91 ? -11.408 21.597 6.936 1.00 56.03 91 TYR A N 1
ATOM 614 C CA . TYR A 1 91 ? -10.744 22.894 7.064 1.00 56.03 91 TYR A CA 1
ATOM 615 C C . TYR A 1 91 ? -9.322 22.763 7.643 1.00 56.03 91 TYR A C 1
ATOM 617 O O . TYR A 1 91 ? -9.149 22.040 8.626 1.00 56.03 91 TYR A O 1
ATOM 625 N N . PRO A 1 92 ? -8.322 23.497 7.118 1.00 55.50 92 PRO A N 1
ATOM 626 C CA . PRO A 1 92 ? -8.343 24.240 5.857 1.00 55.50 92 PRO A CA 1
ATOM 627 C C . PRO A 1 92 ? -8.370 23.290 4.649 1.00 55.50 92 PRO A C 1
ATOM 629 O O . PRO A 1 92 ? -7.675 22.276 4.626 1.00 55.50 92 PRO A O 1
ATOM 632 N N . ILE A 1 93 ? -9.159 23.639 3.629 1.00 59.22 93 ILE A N 1
ATOM 633 C CA . ILE A 1 93 ? -9.242 22.896 2.364 1.00 59.22 93 ILE A CA 1
ATOM 634 C C . ILE A 1 93 ? -7.987 23.218 1.545 1.00 59.22 93 ILE A C 1
ATOM 636 O O . ILE A 1 93 ? -7.997 24.075 0.664 1.00 59.22 93 ILE A O 1
ATOM 640 N N . MET A 1 94 ? -6.861 22.605 1.903 1.00 59.81 94 MET A N 1
ATOM 641 C CA . MET A 1 94 ? -5.622 22.754 1.144 1.00 59.81 94 MET A CA 1
ATOM 642 C C . MET A 1 94 ? -5.624 21.767 -0.032 1.00 59.81 94 MET A C 1
ATOM 644 O O . MET A 1 94 ? -5.918 20.585 0.165 1.00 59.81 94 MET A O 1
ATOM 648 N N . PRO A 1 95 ? -5.278 22.207 -1.254 1.00 60.28 95 PRO A N 1
ATOM 649 C CA . PRO A 1 95 ? -5.004 21.296 -2.358 1.00 60.28 95 PRO A CA 1
ATOM 650 C C . PRO A 1 95 ? -3.916 20.300 -1.939 1.00 60.28 95 PRO A C 1
ATOM 652 O O . PRO A 1 95 ? -2.828 20.703 -1.538 1.00 60.28 95 PRO A O 1
ATOM 655 N N . GLY A 1 96 ? -4.224 19.004 -1.995 1.00 64.12 96 GLY A N 1
ATOM 656 C CA . GLY A 1 96 ? -3.323 17.946 -1.529 1.00 64.12 96 GLY A CA 1
ATOM 657 C C . GLY A 1 96 ? -3.433 17.603 -0.039 1.00 64.12 96 GLY A C 1
ATOM 658 O O . GLY A 1 96 ? -2.561 16.911 0.481 1.00 64.12 96 GLY A O 1
ATOM 659 N N . ALA A 1 97 ? -4.480 18.049 0.660 1.00 68.06 97 ALA A N 1
ATOM 660 C CA . ALA A 1 97 ? -4.753 17.579 2.013 1.00 68.06 97 ALA A CA 1
ATOM 661 C C . ALA A 1 97 ? -5.068 16.073 2.011 1.00 68.06 97 ALA A C 1
ATOM 663 O O . ALA A 1 97 ? -6.036 15.625 1.397 1.00 68.06 97 ALA A O 1
ATOM 664 N N . SER A 1 98 ? -4.251 15.299 2.722 1.00 80.06 98 SER A N 1
ATOM 665 C CA . SER A 1 98 ? -4.507 13.886 2.990 1.00 80.06 98 SER A CA 1
ATOM 666 C C . SER A 1 98 ? -5.652 13.731 3.990 1.00 80.06 98 SER A C 1
ATOM 668 O O . SER A 1 98 ? -5.662 14.389 5.034 1.00 80.06 98 SER A O 1
ATOM 670 N N . GLY A 1 99 ? -6.597 12.848 3.680 1.00 86.19 99 GLY A N 1
ATOM 671 C CA . GLY A 1 99 ? -7.641 12.426 4.605 1.00 86.19 99 GLY A CA 1
ATOM 672 C C . GLY A 1 99 ? -7.145 11.399 5.619 1.00 86.19 99 GLY A C 1
ATOM 673 O O . GLY A 1 99 ? -5.998 10.945 5.572 1.00 86.19 99 GLY A O 1
ATOM 674 N N . THR A 1 100 ? -8.036 11.006 6.523 1.00 88.25 100 THR A N 1
ATOM 675 C CA . THR A 1 100 ? -7.815 9.904 7.460 1.00 88.25 100 THR A CA 1
ATOM 676 C C . THR A 1 100 ? -8.888 8.836 7.318 1.00 88.25 100 THR A C 1
ATOM 678 O O . THR A 1 100 ? -10.068 9.131 7.132 1.00 88.25 100 THR A O 1
ATOM 681 N N . CYS A 1 101 ? -8.479 7.574 7.404 1.00 89.75 101 CYS A N 1
ATOM 682 C CA . CYS A 1 101 ? -9.397 6.449 7.424 1.00 89.75 101 CYS A CA 1
ATOM 683 C C . CYS A 1 101 ? -10.149 6.446 8.745 1.00 89.75 101 CYS A C 1
ATOM 685 O O . CYS A 1 101 ? -9.554 6.281 9.808 1.00 89.75 101 CYS A O 1
ATOM 687 N N . GLN A 1 102 ? -11.457 6.617 8.695 1.00 87.56 102 GLN A N 1
ATOM 688 C CA . GLN A 1 102 ? -12.311 6.512 9.864 1.00 87.56 102 GLN A CA 1
ATOM 689 C C . GLN A 1 102 ? -13.223 5.314 9.696 1.00 87.56 102 GLN A C 1
ATOM 691 O O . GLN A 1 102 ? -13.526 4.885 8.582 1.00 87.56 102 GLN A O 1
ATOM 696 N N . ILE A 1 103 ? -13.640 4.752 10.825 1.00 83.69 103 ILE A N 1
ATOM 697 C CA . ILE A 1 103 ? -14.709 3.768 10.810 1.00 83.69 103 ILE A CA 1
ATOM 698 C C . ILE A 1 103 ? -15.899 4.499 10.218 1.00 83.69 103 ILE A C 1
ATOM 700 O O . ILE A 1 103 ? -16.275 5.562 10.721 1.00 83.69 103 ILE A O 1
ATOM 704 N N . GLU A 1 104 ? -16.465 3.960 9.141 1.00 65.81 104 GLU A N 1
ATOM 705 C CA . GLU A 1 104 ? -17.802 4.369 8.773 1.00 65.81 104 GLU A CA 1
ATOM 706 C C . GLU A 1 104 ? -18.651 3.921 9.958 1.00 65.81 104 GLU A C 1
ATOM 708 O O . GLU A 1 104 ? -19.031 2.757 10.084 1.00 65.81 104 GLU A O 1
ATOM 713 N N . ILE A 1 105 ? -18.915 4.841 10.886 1.00 58.25 105 ILE A N 1
ATOM 714 C CA . ILE A 1 105 ? -20.160 4.808 11.626 1.00 58.25 105 ILE A CA 1
ATOM 715 C C . ILE A 1 105 ? -21.212 4.973 10.546 1.00 58.25 105 ILE A C 1
ATOM 717 O O . ILE A 1 105 ? -21.779 6.044 10.333 1.00 58.25 105 ILE A O 1
ATOM 721 N N . CYS A 1 106 ? -21.478 3.860 9.855 1.00 50.12 106 CYS A N 1
ATOM 722 C CA . CYS A 1 106 ? -22.800 3.567 9.411 1.00 50.12 106 CYS A CA 1
ATOM 723 C C . CYS A 1 106 ? -23.641 4.005 10.597 1.00 50.12 106 CYS A C 1
ATOM 725 O O . CYS A 1 106 ? -23.466 3.552 11.735 1.00 50.12 106 CYS A O 1
ATOM 727 N N . SER A 1 107 ? -24.522 4.947 10.335 1.00 45.38 107 SER A N 1
ATOM 728 C CA . SER A 1 107 ? -25.755 5.019 11.066 1.00 45.38 107 SER A CA 1
ATOM 729 C C . SER A 1 107 ? -26.473 3.676 10.843 1.00 45.38 107 SER A C 1
ATOM 731 O O . SER A 1 107 ? -27.551 3.621 10.263 1.00 45.38 107 SER A O 1
ATOM 733 N N . SER A 1 108 ? -25.900 2.564 11.328 1.00 49.19 108 SER A N 1
ATOM 734 C CA . SER A 1 108 ? -26.619 1.446 11.889 1.00 49.19 108 SER A CA 1
ATOM 735 C C . SER A 1 108 ? -27.306 2.044 13.100 1.00 49.19 108 SER A C 1
ATOM 737 O O . SER A 1 108 ? -26.899 1.879 14.250 1.00 49.19 108 SER A O 1
ATOM 739 N N . ARG A 1 109 ? -28.333 2.839 12.796 1.00 50.38 109 ARG A N 1
ATOM 740 C CA . ARG A 1 109 ? -29.496 3.032 13.621 1.00 50.38 109 ARG A CA 1
ATOM 741 C C . ARG A 1 109 ? -29.804 1.635 14.136 1.00 50.38 109 ARG A C 1
ATOM 743 O O . ARG A 1 109 ? -30.240 0.784 13.373 1.00 50.38 109 ARG A O 1
ATOM 750 N N . THR A 1 110 ? -29.429 1.396 15.383 1.00 49.69 110 THR A N 1
ATOM 751 C CA . THR A 1 110 ? -30.097 0.457 16.267 1.00 49.69 110 THR A CA 1
ATOM 752 C C . THR A 1 110 ? -30.535 -0.832 15.563 1.00 49.69 110 THR A C 1
ATOM 754 O O . THR A 1 110 ? -31.703 -1.034 15.261 1.00 49.69 110 THR A O 1
ATOM 757 N N . SER A 1 111 ? -29.604 -1.754 15.358 1.00 48.91 111 SER A N 1
ATOM 758 C CA . SER A 1 111 ? -29.917 -3.142 15.703 1.00 48.91 111 SER A CA 1
ATOM 759 C C . SER A 1 111 ? -29.130 -3.494 16.949 1.00 48.91 111 SER A C 1
ATOM 761 O O . SER A 1 111 ? -28.345 -4.430 17.004 1.00 48.91 111 SER A O 1
ATOM 763 N N . THR A 1 112 ? -29.402 -2.713 17.993 1.00 52.75 112 THR A N 1
ATOM 764 C CA . THR A 1 112 ? -29.467 -3.219 19.356 1.00 52.7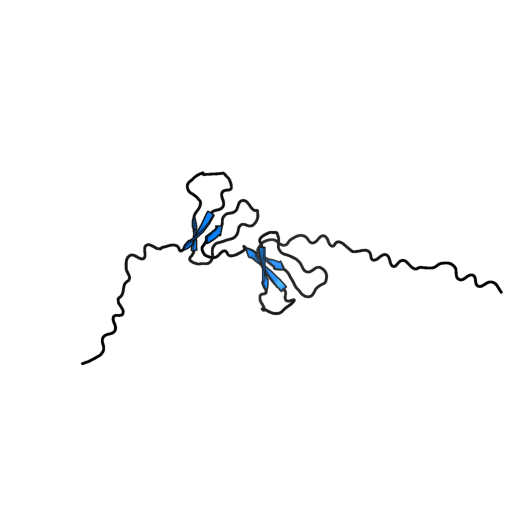5 112 THR A CA 1
ATOM 765 C C . THR A 1 112 ? -30.576 -4.275 19.383 1.00 52.75 112 THR A C 1
ATOM 767 O O . THR A 1 112 ? -31.670 -4.038 19.881 1.00 52.75 112 THR A O 1
ATOM 770 N N . THR A 1 113 ? -30.346 -5.444 18.787 1.00 49.94 113 THR A N 1
ATOM 771 C CA . THR A 1 113 ? -31.012 -6.649 19.270 1.00 49.94 113 THR A CA 1
ATOM 772 C C . THR A 1 113 ? -30.216 -7.047 20.492 1.00 49.94 113 THR A C 1
ATOM 774 O O . THR A 1 113 ? -29.176 -7.696 20.430 1.00 49.94 113 THR A O 1
ATOM 777 N N . THR A 1 114 ? -30.683 -6.528 21.619 1.00 49.38 114 THR A N 1
ATOM 778 C CA . THR A 1 114 ? -30.399 -7.016 22.954 1.00 49.38 114 THR A CA 1
ATOM 779 C C . THR A 1 114 ? -30.557 -8.537 22.924 1.00 49.38 114 THR A C 1
ATOM 781 O O . THR A 1 114 ? -31.664 -9.053 23.040 1.00 49.38 114 THR A O 1
ATOM 784 N N . ALA A 1 115 ? -29.464 -9.283 22.769 1.00 54.78 115 ALA A N 1
ATOM 785 C CA . ALA A 1 115 ? -29.409 -10.655 23.250 1.00 54.78 115 ALA A CA 1
ATOM 786 C C . ALA A 1 115 ? -29.245 -10.560 24.771 1.00 54.78 115 ALA A C 1
ATOM 788 O O . ALA A 1 115 ? -28.169 -10.771 25.328 1.00 54.78 115 ALA A O 1
ATOM 789 N N . ALA A 1 116 ? -30.317 -10.124 25.435 1.00 53.69 116 ALA A N 1
ATOM 790 C CA . ALA A 1 116 ? -30.463 -10.312 26.860 1.00 53.69 116 ALA A CA 1
ATOM 791 C C . ALA A 1 116 ? -30.556 -11.821 27.085 1.00 53.69 116 ALA A C 1
ATOM 793 O O . ALA A 1 116 ? -31.479 -12.482 26.608 1.00 53.69 116 ALA A O 1
ATOM 794 N N . ALA A 1 117 ? -29.568 -12.361 27.791 1.00 55.38 117 ALA A N 1
ATOM 795 C CA . ALA A 1 117 ? -29.693 -13.645 28.447 1.00 55.38 117 ALA A CA 1
ATOM 796 C C . ALA A 1 117 ? -31.009 -13.680 29.247 1.00 55.38 117 ALA A C 1
ATOM 798 O O . ALA A 1 117 ? -31.281 -12.768 30.027 1.00 55.38 117 ALA A O 1
ATOM 799 N N . SER A 1 118 ? -31.809 -14.731 29.083 1.00 55.44 118 SER A N 1
ATOM 800 C CA . SER A 1 118 ? -32.785 -15.123 30.100 1.00 55.44 118 SER A CA 1
ATOM 801 C C . SER A 1 118 ? -32.805 -16.643 30.228 1.00 55.44 118 SER A C 1
ATOM 803 O O . SER A 1 118 ? -33.150 -17.386 29.314 1.00 55.44 118 SER A O 1
ATOM 805 N N . THR A 1 119 ? -32.324 -17.075 31.387 1.00 54.97 119 THR A N 1
ATOM 806 C CA . THR A 1 119 ? -32.365 -18.425 31.939 1.00 54.97 119 THR A CA 1
ATOM 807 C C . THR A 1 119 ? -33.714 -18.624 32.640 1.00 54.97 119 THR A C 1
ATOM 809 O O . THR A 1 119 ? -34.118 -17.737 33.387 1.00 54.97 119 THR A O 1
ATOM 812 N N . GLY A 1 120 ? -34.339 -19.799 32.505 1.00 45.09 120 GLY A N 1
ATOM 813 C CA . GLY A 1 120 ? -35.244 -20.358 33.526 1.00 45.09 120 GLY A CA 1
ATOM 814 C C . GLY A 1 120 ? -36.750 -20.342 33.226 1.00 45.09 120 GLY A C 1
ATOM 815 O O . GLY A 1 120 ? -37.355 -19.283 33.084 1.00 45.09 120 GLY A O 1
ATOM 816 N N . GLY A 1 121 ? -37.331 -21.546 33.225 1.00 38.00 121 GLY A N 1
ATOM 817 C CA . GLY A 1 121 ? -38.760 -21.866 33.205 1.00 38.00 121 GLY A CA 1
ATOM 818 C C . GLY A 1 121 ? -38.946 -23.374 33.212 1.00 38.00 121 GLY A C 1
ATOM 819 O O . GLY A 1 121 ? -38.829 -23.955 32.115 1.00 38.00 121 GLY A O 1
#

Foldseek 3Di:
DDPPPDDDPPPPPPPPPPDPQPADEFFDKAFAPDDSTRHHDDQWDFDAPVPDPRGIGGTHHAEDEFFDWAPAPDPRTHDYDPQWDFAFDPPPPDDRGITGTHRPPPPPVDPPPPPPDDDDD

Sequence (121 aa):
MQIKTFSILAILSIAVSAANIVPVAVGGACGGSIQNAPICDTNLDCISTSGALGSAGICTLKVSDVGGPCQQPLQYSAVCKAGLVCVLPLYPIMPGASGTCQIEICSSRTSTTTAAASTGG